Protein AF-A0A353Q930-F1 (afdb_monomer_lite)

Secondary structure (DSSP, 8-state):
-------S-TT--TTHHHHHHHHHHHTT-TT-PPPTTT--

Structure (mmCIF, N/CA/C/O backbone):
data_AF-A0A353Q930-F1
#
_entry.id   AF-A0A353Q930-F1
#
loop_
_atom_site.group_PDB
_atom_site.id
_atom_site.type_symbol
_atom_site.label_atom_id
_atom_site.label_alt_id
_atom_site.label_comp_id
_atom_site.label_asym_id
_atom_site.label_entity_id
_atom_site.label_seq_id
_atom_site.pdbx_PDB_ins_code
_atom_site.Cartn_x
_atom_site.Cartn_y
_atom_site.Cartn_z
_atom_site.occupancy
_atom_site.B_iso_or_equiv
_atom_site.auth_seq_id
_atom_site.auth_comp_id
_atom_site.auth_asym_id
_atom_site.auth_atom_id
_atom_site.pdbx_PDB_model_num
ATOM 1 N N . GLY A 1 1 ? 26.335 -14.957 -16.970 1.00 62.44 1 GLY A N 1
ATOM 2 C CA . GLY A 1 1 ? 24.886 -14.699 -17.088 1.00 62.44 1 GLY A CA 1
ATOM 3 C C . GLY A 1 1 ? 24.569 -13.482 -16.254 1.00 62.44 1 GLY A C 1
ATOM 4 O O . GLY A 1 1 ? 25.184 -13.334 -15.210 1.00 62.44 1 GLY A O 1
ATOM 5 N N . ARG A 1 2 ? 23.728 -12.568 -16.739 1.00 78.31 2 ARG A N 1
ATOM 6 C CA . ARG A 1 2 ? 23.420 -11.319 -16.031 1.00 78.31 2 ARG A CA 1
ATOM 7 C C . ARG A 1 2 ? 22.271 -11.586 -15.062 1.00 78.31 2 ARG A C 1
ATOM 9 O O . ARG A 1 2 ? 21.158 -11.834 -15.511 1.00 78.31 2 ARG A O 1
ATOM 16 N N . GLU A 1 3 ? 22.568 -11.607 -13.771 1.00 85.38 3 GLU A N 1
ATOM 17 C CA . GLU A 1 3 ? 21.567 -11.825 -12.728 1.00 85.38 3 GLU A CA 1
ATOM 18 C C . GLU A 1 3 ? 20.761 -10.543 -12.493 1.00 85.38 3 GLU A C 1
ATOM 20 O O . GLU A 1 3 ? 21.314 -9.439 -12.490 1.00 85.38 3 GLU A O 1
ATOM 25 N N . PHE A 1 4 ? 19.449 -10.694 -12.323 1.00 81.38 4 PHE A N 1
ATOM 26 C CA . PHE A 1 4 ? 18.527 -9.614 -11.990 1.00 81.38 4 PHE A CA 1
ATOM 27 C C . P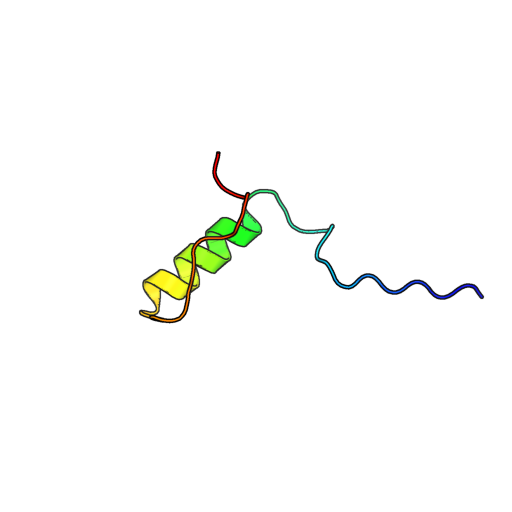HE A 1 4 ? 17.760 -9.997 -10.732 1.00 81.38 4 PHE A C 1
ATOM 29 O O . PHE A 1 4 ? 17.274 -11.120 -10.617 1.00 81.38 4 PHE A O 1
ATOM 36 N N . PHE A 1 5 ? 17.625 -9.038 -9.822 1.00 84.38 5 PHE A N 1
ATOM 37 C CA . PHE A 1 5 ? 16.888 -9.202 -8.578 1.00 84.38 5 PHE A CA 1
ATOM 38 C C . PHE A 1 5 ? 15.767 -8.172 -8.545 1.00 84.38 5 PHE A C 1
ATOM 40 O O . PHE A 1 5 ? 16.003 -6.979 -8.739 1.00 84.38 5 PHE A O 1
ATOM 47 N N . VAL A 1 6 ? 14.546 -8.647 -8.324 1.00 82.88 6 VAL A N 1
ATOM 48 C CA . VAL A 1 6 ? 13.349 -7.820 -8.193 1.00 82.88 6 VAL A CA 1
ATOM 49 C C . VAL A 1 6 ? 12.864 -7.970 -6.760 1.00 82.88 6 VAL A C 1
ATOM 51 O O . VAL A 1 6 ? 12.679 -9.083 -6.280 1.00 82.88 6 VAL A O 1
ATOM 54 N N . THR A 1 7 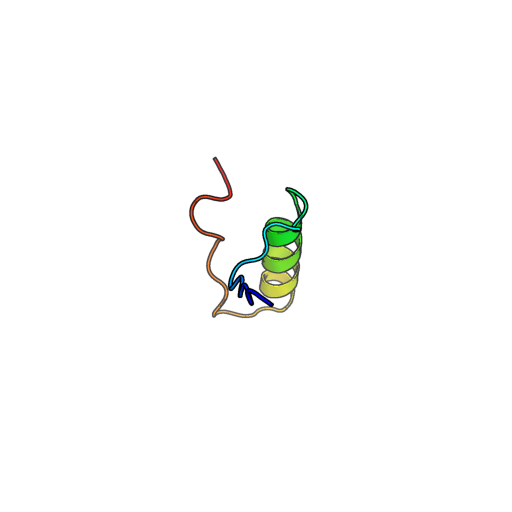? 12.709 -6.848 -6.066 1.00 87.31 7 THR A N 1
ATOM 55 C CA . THR A 1 7 ? 12.297 -6.800 -4.653 1.00 87.31 7 THR A CA 1
ATOM 56 C C . THR A 1 7 ? 10.817 -6.467 -4.475 1.00 87.31 7 THR A C 1
ATOM 58 O O . THR A 1 7 ? 10.344 -6.365 -3.348 1.00 87.31 7 THR A O 1
ATOM 61 N N . GLY A 1 8 ? 10.098 -6.256 -5.578 1.00 84.81 8 GLY A N 1
ATOM 62 C CA . GLY A 1 8 ? 8.668 -5.973 -5.593 1.00 84.81 8 GLY A CA 1
ATOM 63 C C . GLY A 1 8 ? 7.866 -7.093 -6.243 1.00 84.81 8 GLY A C 1
ATOM 64 O O . GLY A 1 8 ? 8.427 -8.009 -6.840 1.00 84.81 8 GLY A O 1
ATOM 65 N N . HIS A 1 9 ? 6.547 -6.957 -6.165 1.00 84.25 9 HIS A N 1
ATOM 66 C CA . HIS A 1 9 ? 5.597 -7.924 -6.697 1.00 84.25 9 HIS A CA 1
ATOM 67 C C . HIS A 1 9 ? 4.917 -7.401 -7.962 1.00 84.25 9 HIS A C 1
ATOM 69 O O . HIS A 1 9 ? 3.739 -7.038 -7.964 1.00 84.25 9 HIS A O 1
ATOM 75 N N . SER A 1 10 ? 5.681 -7.312 -9.050 1.00 79.81 10 SER A N 1
ATOM 76 C CA . SER A 1 10 ? 5.151 -6.873 -10.349 1.00 79.81 10 SER A CA 1
ATOM 77 C C . SER A 1 10 ? 4.110 -7.846 -10.920 1.00 79.81 10 SER A C 1
ATOM 79 O O . SER A 1 10 ? 3.375 -7.494 -11.837 1.00 79.81 10 SER A O 1
ATOM 81 N N . GLU A 1 11 ? 4.052 -9.067 -10.390 1.00 88.81 11 GLU A N 1
ATOM 82 C CA . GLU A 1 11 ? 3.114 -10.125 -10.751 1.00 88.81 11 GLU A CA 1
ATOM 83 C C . GLU A 1 11 ? 1.736 -9.997 -10.086 1.00 88.81 11 GLU A C 1
ATOM 85 O O . GLU A 1 11 ? 0.821 -10.743 -10.437 1.00 88.81 11 GLU A O 1
ATOM 90 N N . TYR A 1 12 ? 1.566 -9.089 -9.120 1.00 89.00 12 TYR A N 1
ATOM 91 C CA . TYR A 1 12 ? 0.309 -8.975 -8.386 1.00 89.00 12 TYR A CA 1
AT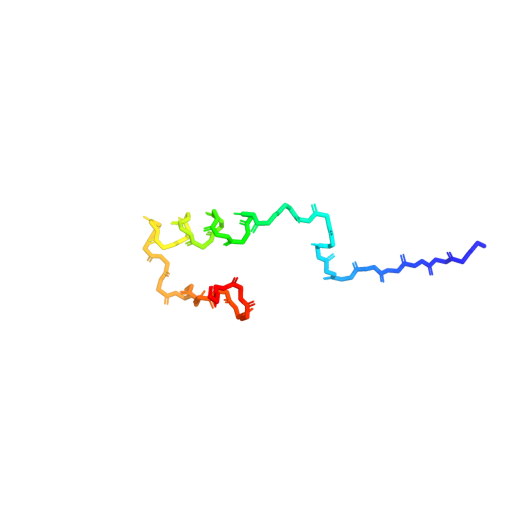OM 92 C C . TYR A 1 12 ? -0.837 -8.518 -9.288 1.00 89.00 12 TYR A C 1
ATOM 94 O O . TYR A 1 12 ? -0.760 -7.515 -9.999 1.00 89.00 12 TYR A O 1
ATOM 102 N N . ALA A 1 13 ? -1.950 -9.247 -9.205 1.00 87.12 13 ALA A N 1
ATOM 103 C CA . ALA A 1 13 ? -3.199 -8.819 -9.805 1.00 87.12 13 ALA A CA 1
ATOM 104 C C . ALA A 1 13 ? -3.701 -7.536 -9.110 1.00 87.12 13 ALA A C 1
ATOM 106 O O . ALA A 1 13 ? -3.421 -7.326 -7.925 1.00 87.12 13 ALA A O 1
ATOM 107 N N . PRO A 1 14 ? -4.511 -6.699 -9.789 1.00 85.88 14 PRO A N 1
ATOM 108 C CA . PRO A 1 14 ? -4.957 -5.417 -9.245 1.00 85.88 14 PRO A CA 1
ATOM 109 C C . PRO A 1 14 ? -5.647 -5.493 -7.880 1.00 85.88 14 PRO A C 1
ATOM 111 O O . PRO A 1 14 ? -5.657 -4.494 -7.177 1.00 85.88 14 PRO A O 1
ATOM 114 N N . LEU A 1 15 ? -6.206 -6.645 -7.488 1.00 89.62 15 LEU A N 1
ATOM 115 C CA . LEU A 1 15 ? -6.932 -6.848 -6.225 1.00 89.62 15 LEU A CA 1
ATOM 116 C C . LEU A 1 15 ? -6.128 -7.576 -5.132 1.00 89.62 15 LEU A C 1
ATOM 118 O O . LEU A 1 15 ? -6.654 -7.787 -4.041 1.00 89.62 15 LEU A O 1
ATOM 122 N N . THR A 1 16 ? -4.873 -7.961 -5.384 1.00 89.94 16 THR A N 1
ATOM 123 C CA . THR A 1 16 ? -4.087 -8.743 -4.414 1.00 89.94 16 THR A CA 1
ATOM 124 C C . THR A 1 16 ? -3.856 -7.969 -3.113 1.00 89.94 16 THR A C 1
ATOM 126 O O . THR A 1 16 ? -4.169 -8.481 -2.040 1.00 89.94 16 THR A O 1
ATOM 129 N N . LEU A 1 17 ? -3.421 -6.705 -3.195 1.00 89.56 17 LEU A N 1
ATOM 130 C CA . LEU A 1 17 ? -3.192 -5.870 -2.005 1.00 89.56 17 LEU A CA 1
ATOM 131 C C . LEU A 1 17 ? -4.492 -5.579 -1.236 1.00 89.56 17 LEU A C 1
ATOM 133 O O . LEU A 1 17 ? -4.472 -5.460 -0.012 1.00 89.56 17 LEU A O 1
ATOM 137 N N . HIS A 1 18 ? -5.633 -5.505 -1.930 1.00 90.62 18 HIS A N 1
ATOM 138 C CA . HIS A 1 18 ? -6.943 -5.364 -1.295 1.00 90.62 18 HIS A CA 1
ATOM 139 C C . HIS A 1 18 ? -7.292 -6.588 -0.450 1.00 90.62 18 HIS A C 1
ATOM 141 O O . HIS A 1 18 ? -7.683 -6.455 0.710 1.00 90.62 18 HIS A O 1
ATOM 147 N N . ALA A 1 19 ? -7.137 -7.781 -1.025 1.00 91.06 19 ALA A N 1
ATOM 148 C CA . ALA A 1 19 ? -7.453 -9.033 -0.352 1.00 91.06 19 ALA A CA 1
ATOM 149 C C . ALA A 1 19 ? -6.543 -9.277 0.862 1.00 91.06 19 ALA A C 1
ATOM 151 O O . ALA A 1 19 ? -7.027 -9.708 1.908 1.00 91.06 19 ALA A O 1
ATOM 152 N N . GLU A 1 20 ? -5.248 -8.968 0.747 1.00 89.94 20 GLU A N 1
ATOM 153 C CA . GLU A 1 20 ? -4.294 -9.038 1.861 1.00 89.94 20 GLU A CA 1
ATOM 154 C C . GLU A 1 20 ? -4.679 -8.077 2.989 1.00 89.94 20 GLU A C 1
ATOM 156 O O . GLU A 1 20 ? -4.800 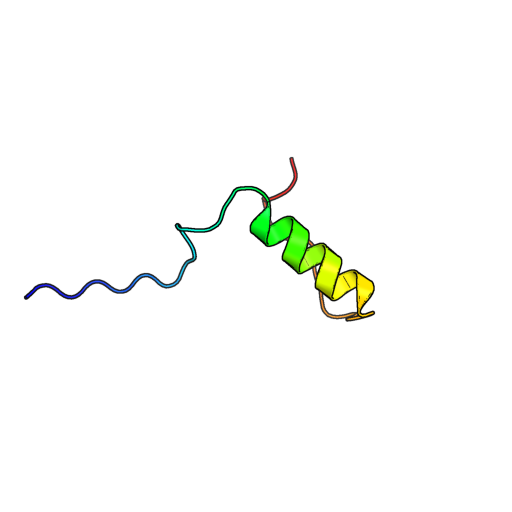-8.501 4.139 1.00 89.94 20 GLU A O 1
ATOM 161 N N . TYR A 1 21 ? -4.973 -6.818 2.651 1.00 91.56 21 TYR A N 1
ATOM 162 C CA . TYR A 1 21 ? -5.423 -5.821 3.620 1.00 91.56 21 TYR A CA 1
ATOM 163 C C . TYR A 1 21 ? -6.691 -6.273 4.360 1.00 91.56 21 TYR A C 1
ATOM 165 O O . TYR A 1 21 ? -6.718 -6.285 5.589 1.00 91.56 21 TYR A O 1
ATOM 173 N N . LEU A 1 22 ? -7.726 -6.716 3.636 1.00 91.19 22 LEU A N 1
ATOM 174 C CA . LEU A 1 22 ? -8.971 -7.189 4.250 1.00 91.19 22 LEU A CA 1
ATOM 175 C C . LEU A 1 22 ? -8.763 -8.424 5.126 1.00 91.19 22 LEU A C 1
ATOM 177 O O . LEU A 1 22 ? -9.363 -8.524 6.196 1.00 91.19 22 LEU A O 1
ATOM 181 N N . ARG A 1 23 ? -7.924 -9.371 4.694 1.00 92.75 23 ARG A N 1
ATOM 182 C CA . ARG A 1 23 ? -7.585 -10.558 5.488 1.00 92.75 23 ARG A CA 1
ATOM 183 C C . ARG A 1 23 ? -6.994 -10.156 6.834 1.00 92.75 23 ARG A C 1
ATOM 185 O O . ARG A 1 23 ? -7.367 -10.733 7.852 1.00 92.75 23 ARG A O 1
ATOM 192 N N . ASP A 1 24 ? -6.073 -9.203 6.827 1.00 90.19 24 ASP A N 1
ATOM 193 C CA . ASP A 1 24 ? -5.314 -8.836 8.015 1.00 90.19 24 ASP A CA 1
ATOM 194 C C . ASP A 1 24 ? -6.123 -7.924 8.954 1.00 90.19 24 ASP A C 1
ATOM 196 O O . ASP A 1 24 ? -6.104 -8.137 10.167 1.00 90.19 24 ASP A O 1
ATOM 200 N N . VAL A 1 25 ? -6.965 -7.037 8.410 1.00 89.31 25 VAL A N 1
ATOM 201 C CA . VAL A 1 25 ? -7.977 -6.292 9.184 1.00 89.31 25 VAL A CA 1
ATOM 202 C C . VAL A 1 25 ? -8.984 -7.239 9.841 1.00 89.31 25 VAL A C 1
ATOM 204 O O . VAL A 1 25 ? -9.251 -7.125 11.035 1.00 89.31 25 VAL A O 1
ATOM 207 N N . ASN A 1 26 ? -9.501 -8.231 9.108 1.00 89.25 26 ASN A N 1
ATOM 208 C CA . ASN A 1 26 ? -10.452 -9.210 9.653 1.00 89.25 26 ASN A CA 1
ATOM 209 C C . ASN A 1 26 ? -9.840 -10.113 10.734 1.00 89.25 26 ASN A C 1
ATOM 211 O O . ASN A 1 26 ? -10.568 -10.704 11.529 1.00 89.25 26 ASN A O 1
ATOM 215 N N . ARG A 1 27 ? -8.509 -10.233 10.773 1.00 89.88 27 ARG A N 1
ATOM 216 C CA . ARG A 1 27 ? -7.781 -10.940 11.835 1.00 89.88 27 ARG A CA 1
ATOM 217 C C . ARG A 1 27 ? -7.575 -10.090 13.092 1.00 89.88 27 ARG A C 1
ATOM 219 O O . ARG A 1 27 ? -7.052 -10.618 14.067 1.00 89.88 27 ARG A O 1
ATOM 226 N N . GLY A 1 28 ? -7.982 -8.817 13.084 1.00 86.81 28 GLY A N 1
ATOM 227 C CA . GLY A 1 28 ? -7.791 -7.898 14.207 1.00 86.81 28 GLY A CA 1
ATOM 228 C C . GLY A 1 28 ? -6.328 -7.507 14.409 1.00 86.81 28 GLY A C 1
ATOM 229 O O . GLY A 1 28 ? -5.901 -7.291 15.539 1.00 86.81 28 GLY A O 1
ATOM 230 N N . LEU A 1 29 ? -5.530 -7.485 13.336 1.00 85.88 29 LEU A N 1
ATOM 231 C CA . LEU A 1 29 ? -4.145 -7.035 13.417 1.00 85.88 29 LEU A CA 1
ATOM 232 C C . LEU A 1 29 ? -4.111 -5.502 13.432 1.00 85.88 29 LEU A C 1
ATOM 234 O O . LEU A 1 29 ? -4.229 -4.855 12.394 1.00 85.88 29 LEU A O 1
ATOM 238 N N . ASP A 1 30 ? -3.899 -4.928 14.615 1.00 78.62 30 ASP A N 1
ATOM 239 C CA . ASP A 1 30 ? -3.846 -3.472 14.826 1.00 78.62 30 ASP A CA 1
ATOM 240 C C . ASP A 1 30 ? -2.659 -2.782 14.120 1.00 78.62 30 ASP A C 1
ATOM 242 O O . ASP A 1 30 ? -2.602 -1.557 14.035 1.00 78.62 30 ASP A O 1
ATOM 246 N N . SER A 1 31 ? -1.695 -3.552 13.604 1.00 82.75 31 SER A N 1
ATOM 247 C CA . SER A 1 31 ? -0.506 -3.057 12.897 1.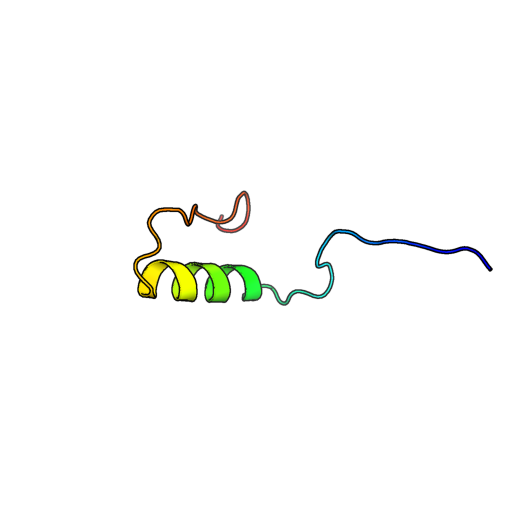00 82.75 31 SER A CA 1
ATOM 248 C C . SER A 1 31 ? -0.684 -2.921 11.379 1.00 82.75 31 SER A C 1
ATOM 250 O O . SER A 1 31 ? 0.277 -2.607 10.674 1.00 82.75 31 SER A O 1
ATOM 252 N N . VAL A 1 32 ? -1.884 -3.181 10.855 1.00 87.06 32 VAL A N 1
ATOM 253 C CA . VAL A 1 32 ? -2.151 -3.188 9.412 1.00 87.06 32 VAL A CA 1
ATOM 254 C C . VAL A 1 32 ? -2.594 -1.805 8.951 1.00 87.06 32 VAL A C 1
ATOM 256 O O . VAL A 1 32 ? -3.717 -1.368 9.199 1.00 87.06 32 VAL A O 1
ATOM 259 N N . GLU A 1 33 ? -1.717 -1.120 8.225 1.00 87.12 33 GLU A N 1
ATOM 260 C CA . GLU A 1 33 ? -2.034 0.155 7.582 1.00 87.12 33 GLU A CA 1
ATOM 261 C C . GLU A 1 33 ? -2.693 -0.051 6.208 1.00 87.12 33 GLU A C 1
ATOM 263 O O . GLU A 1 33 ? -2.498 -1.071 5.543 1.00 87.12 33 GLU A O 1
ATOM 268 N N . MET A 1 34 ? -3.458 0.943 5.742 1.00 85.88 34 MET A N 1
ATOM 269 C CA . MET A 1 34 ? -3.990 0.915 4.376 1.00 85.88 34 MET A CA 1
ATOM 270 C C . MET A 1 34 ? -2.850 0.915 3.338 1.00 85.88 34 MET A C 1
ATOM 272 O O . MET A 1 34 ? -1.902 1.697 3.480 1.00 85.88 34 MET A O 1
ATOM 276 N N . PRO A 1 35 ? -2.944 0.117 2.254 1.00 87.94 35 PRO A N 1
ATOM 277 C CA . PRO A 1 35 ? -1.929 0.105 1.208 1.00 87.94 35 PRO A CA 1
ATOM 278 C C . PRO A 1 35 ? -1.758 1.494 0.570 1.00 87.94 35 PRO A C 1
ATOM 280 O O . PRO A 1 35 ? -2.712 2.118 0.094 1.00 87.94 35 PRO A O 1
ATOM 283 N N . LYS A 1 36 ? -0.519 1.995 0.561 1.00 87.50 36 LYS A N 1
ATOM 284 C CA . LYS A 1 36 ? -0.191 3.346 0.080 1.00 87.50 36 LYS A CA 1
ATOM 285 C C . LYS A 1 36 ? -0.365 3.436 -1.439 1.00 87.50 36 LYS A C 1
ATOM 287 O O . LYS A 1 36 ? 0.143 2.591 -2.167 1.00 87.50 36 LYS A O 1
ATOM 292 N N . ASN A 1 37 ? -1.029 4.496 -1.914 1.00 87.12 37 ASN A N 1
ATOM 293 C CA . ASN A 1 37 ? -1.301 4.765 -3.339 1.00 87.12 37 ASN A CA 1
ATOM 294 C C . ASN A 1 37 ? -2.116 3.687 -4.075 1.00 87.12 37 ASN A C 1
ATOM 296 O O . ASN A 1 37 ? -2.082 3.637 -5.303 1.00 87.12 37 ASN A O 1
ATOM 300 N N . TYR A 1 38 ? -2.835 2.837 -3.345 1.00 86.19 38 TYR A N 1
ATOM 301 C CA . TYR A 1 38 ? -3.540 1.700 -3.926 1.00 86.19 38 TYR A CA 1
ATOM 302 C C . TYR A 1 38 ? -5.025 1.979 -4.200 1.00 86.19 38 TYR A C 1
ATOM 304 O O . TYR A 1 38 ? -5.520 1.646 -5.272 1.00 86.19 38 TYR A O 1
ATOM 312 N N . TYR A 1 39 ? -5.719 2.649 -3.277 1.00 81.81 39 TYR A N 1
ATOM 313 C CA . TYR A 1 39 ? -7.088 3.122 -3.492 1.00 81.81 39 TYR A CA 1
ATOM 314 C C . TYR A 1 39 ? -7.056 4.592 -3.942 1.00 81.81 39 TYR A C 1
ATOM 316 O O . TYR A 1 39 ? -6.444 5.427 -3.270 1.00 81.81 39 TYR A O 1
ATOM 324 N N . ARG A 1 40 ? -7.683 4.901 -5.080 1.00 73.19 40 ARG A N 1
ATOM 325 C CA . ARG A 1 40 ? -7.945 6.256 -5.587 1.00 73.19 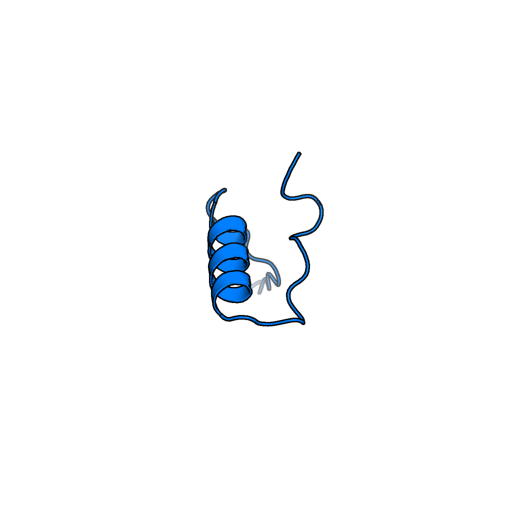40 ARG A CA 1
ATOM 326 C C . ARG A 1 40 ? -9.392 6.368 -6.029 1.00 73.19 40 ARG A C 1
ATOM 328 O O . ARG A 1 40 ? -9.894 5.363 -6.577 1.00 73.19 40 ARG A O 1
#

pLDDT: mean 85.86, std 5.54, range [62.44, 92.75]

Sequence (40 aa):
GREFFVTGHSEYAPLTLHAEYLRDVNRGLDSVEMPKNYYR

Foldseek 3Di:
DDDDDDPDCPVDDLCNLVVVLVVCVVVVPPPRDRDPPNDD

Radius of gyration: 13.81 Å; chains: 1; bounding box: 35×21×32 Å